Protein AF-U6DFK8-F1 (afdb_monomer_lite)

Foldseek 3Di:
DALVVLVVCCVPPDDHFPPDPDSVRVVVVVVVCFVVPVDDPCCVPPPPFQWDWDDDRQKIWIWGDDDVDIGTPDIDGNPDDPPPPPPVVPPDPPDD

pLDDT: mean 77.65, std 16.41, range [44.69, 95.31]

Sequence (96 aa):
PALSCILLIADGSQPSFKYFQSAEEARHAIEAVLSADPRSVYRRKLCQDRLFYFTVDIAHITCWFGDGFAEVLRIKPASESIQMTDPEESLVSLGS

Radius of gyration: 18.43 Å; chains: 1; bounding box: 42×50×36 Å

Organism: Neovison vison (NCBI:txid452646)

InterPro domains:
  IPR036413 YaeB-like superfamily [SSF118196] (15-73)
  IPR040372 YaeB-like [PTHR12818] (13-80)

Structure (mmCIF, N/CA/C/O backbone):
data_AF-U6DFK8-F1
#
_entry.id   AF-U6DFK8-F1
#
loop_
_atom_site.group_PDB
_atom_site.id
_atom_site.type_symbol
_atom_site.label_atom_id
_atom_site.label_alt_id
_atom_site.label_comp_id
_atom_site.label_asym_id
_atom_site.label_entity_id
_atom_site.label_seq_id
_atom_site.pdbx_PDB_ins_code
_atom_site.Cartn_x
_atom_site.Cartn_y
_atom_site.Cartn_z
_atom_site.occupancy
_atom_site.B_iso_or_equiv
_atom_site.auth_seq_id
_atom_site.auth_comp_id
_atom_site.auth_asym_id
_atom_site.auth_atom_id
_atom_site.pdbx_PDB_model_num
ATOM 1 N N . PRO A 1 1 ? 5.588 -6.044 14.204 1.00 57.78 1 PRO A N 1
ATOM 2 C CA . PRO A 1 1 ? 5.573 -6.250 12.729 1.00 57.78 1 PRO A CA 1
ATOM 3 C C . PRO A 1 1 ? 4.256 -5.701 12.152 1.00 57.78 1 PRO A C 1
ATOM 5 O O . PRO A 1 1 ? 3.305 -5.591 12.919 1.00 57.78 1 PRO A O 1
ATOM 8 N N . ALA A 1 2 ? 4.187 -5.337 10.865 1.00 65.81 2 ALA A N 1
ATOM 9 C CA . ALA A 1 2 ? 3.042 -4.631 10.259 1.00 65.81 2 ALA A CA 1
ATOM 10 C C . ALA A 1 2 ? 1.659 -5.249 10.571 1.00 65.81 2 ALA A C 1
ATOM 12 O O . ALA A 1 2 ? 0.716 -4.514 10.840 1.00 65.81 2 ALA A O 1
ATOM 13 N N . LEU A 1 3 ? 1.562 -6.582 10.663 1.00 67.12 3 LEU A N 1
ATOM 14 C CA . LEU A 1 3 ? 0.350 -7.311 11.079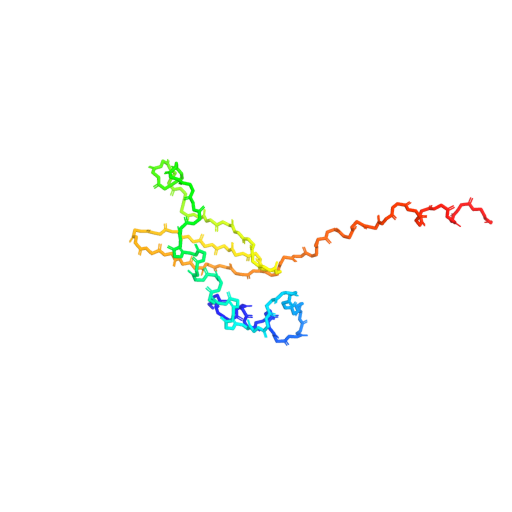 1.00 67.12 3 LEU A CA 1
ATOM 15 C C . LEU A 1 3 ? -0.184 -6.891 12.459 1.00 67.12 3 LEU A C 1
ATOM 17 O O . LEU A 1 3 ? -1.384 -6.719 12.634 1.00 67.12 3 LEU A O 1
ATOM 21 N N . SER A 1 4 ? 0.703 -6.661 13.431 1.00 68.81 4 SER A N 1
ATOM 22 C CA . SER A 1 4 ? 0.311 -6.175 14.760 1.00 68.81 4 SER A CA 1
ATOM 23 C C . SER A 1 4 ? -0.318 -4.781 14.686 1.00 68.81 4 SER A C 1
ATOM 25 O O . SER A 1 4 ? -1.223 -4.490 15.457 1.00 68.81 4 SER A O 1
ATOM 27 N N . CYS A 1 5 ? 0.094 -3.941 13.731 1.00 68.88 5 CYS A N 1
ATOM 28 C CA . CYS A 1 5 ? -0.524 -2.636 13.507 1.00 68.88 5 CYS A CA 1
ATOM 29 C C . CYS A 1 5 ? -1.895 -2.747 12.821 1.00 68.88 5 CYS A C 1
ATOM 31 O O . CYS A 1 5 ? -2.765 -1.941 13.123 1.00 68.88 5 CYS A O 1
ATOM 33 N N . ILE A 1 6 ? -2.108 -3.740 11.945 1.00 75.19 6 ILE A N 1
ATOM 34 C CA . ILE A 1 6 ? -3.433 -4.013 11.349 1.00 75.19 6 ILE A CA 1
ATOM 35 C C . ILE A 1 6 ? -4.430 -4.406 12.443 1.00 75.19 6 ILE A C 1
ATOM 37 O O . ILE A 1 6 ? -5.545 -3.896 12.463 1.00 75.19 6 ILE A O 1
ATOM 41 N N . LEU A 1 7 ? -4.015 -5.257 13.386 1.00 71.38 7 LEU A N 1
ATOM 42 C CA . LEU A 1 7 ? -4.863 -5.641 14.517 1.00 71.38 7 LEU A CA 1
ATOM 43 C C . LEU A 1 7 ? -5.205 -4.447 15.418 1.00 71.38 7 LEU A C 1
ATOM 45 O O . LEU A 1 7 ? -6.347 -4.328 15.839 1.00 71.38 7 LEU A O 1
ATOM 49 N N . LEU A 1 8 ? -4.270 -3.515 15.640 1.00 66.56 8 LEU A N 1
ATOM 50 C CA . LEU A 1 8 ? -4.553 -2.285 16.395 1.00 66.56 8 LEU A CA 1
ATOM 51 C C . LEU A 1 8 ? -5.599 -1.380 15.720 1.00 66.56 8 LEU A C 1
ATOM 53 O O . LEU A 1 8 ? -6.302 -0.661 16.421 1.00 66.56 8 LEU A O 1
ATOM 57 N N . ILE A 1 9 ? -5.708 -1.407 14.387 1.00 69.12 9 ILE A N 1
ATOM 58 C CA . ILE A 1 9 ? -6.758 -0.682 13.645 1.00 69.12 9 ILE A CA 1
ATOM 59 C C . ILE A 1 9 ? -8.114 -1.400 13.771 1.00 69.12 9 ILE A C 1
ATOM 61 O O . ILE A 1 9 ? -9.164 -0.769 13.720 1.00 69.12 9 ILE A O 1
ATOM 65 N N . ALA A 1 10 ? -8.109 -2.721 13.965 1.00 65.69 10 ALA A N 1
ATOM 66 C CA . ALA A 1 10 ? -9.327 -3.514 14.105 1.00 65.69 10 ALA A CA 1
ATOM 67 C C . ALA A 1 10 ? -9.896 -3.544 15.542 1.00 65.69 10 ALA A C 1
ATOM 69 O O . ALA A 1 10 ? -11.107 -3.661 15.700 1.00 65.69 10 ALA A O 1
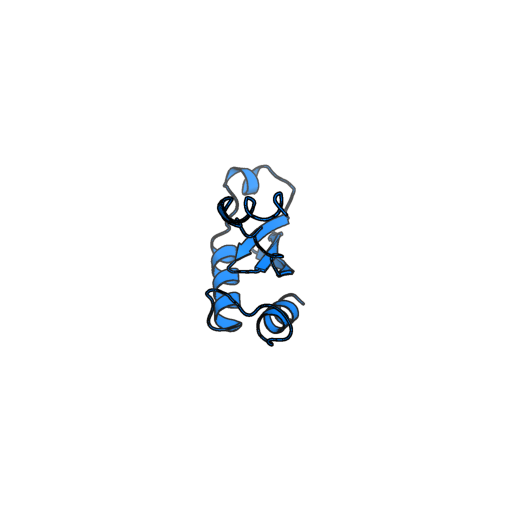ATOM 70 N N . ASP A 1 11 ? -9.059 -3.436 16.583 1.00 58.44 11 ASP A N 1
ATOM 71 C CA . ASP A 1 11 ? -9.416 -3.718 17.992 1.00 58.44 11 ASP A CA 1
ATOM 72 C C . ASP A 1 11 ? -10.134 -2.568 18.749 1.00 58.44 11 ASP A C 1
ATOM 74 O O . ASP A 1 11 ? -10.170 -2.531 19.973 1.00 58.44 11 ASP A O 1
ATOM 78 N N . GLY A 1 12 ? -10.735 -1.594 18.058 1.00 54.53 12 GLY A N 1
ATOM 79 C CA . GLY A 1 12 ? -11.709 -0.661 18.662 1.00 54.53 12 GLY A CA 1
ATOM 80 C C . GLY A 1 12 ? -11.189 0.363 19.692 1.00 54.53 12 GLY A C 1
ATOM 81 O O . GLY A 1 12 ? -11.972 1.172 20.181 1.00 54.53 12 GLY A O 1
ATOM 82 N N . SER A 1 13 ? -9.890 0.392 20.007 1.00 57.75 13 SER A N 1
ATOM 83 C CA . SER A 1 13 ? -9.267 1.425 20.863 1.00 57.75 13 SER A CA 1
ATOM 84 C C . SER A 1 13 ? -8.971 2.746 20.105 1.00 57.75 13 SER A C 1
ATOM 86 O O . SER A 1 13 ? -8.820 3.808 20.712 1.00 57.75 13 SER A O 1
ATOM 88 N N . GLN A 1 14 ? -8.938 2.696 18.764 1.00 55.59 14 GLN A N 1
ATOM 89 C CA . GLN A 1 14 ? -8.760 3.788 17.782 1.00 55.59 14 GLN A CA 1
ATOM 90 C C . GLN A 1 14 ? -9.378 3.346 16.423 1.00 55.59 14 GLN A C 1
ATOM 92 O O . GLN A 1 14 ? -9.779 2.184 16.344 1.00 55.59 14 GLN A O 1
ATOM 97 N N . PRO A 1 15 ? -9.572 4.228 15.407 1.00 58.38 15 PRO A N 1
ATOM 98 C CA . PRO A 1 15 ? -10.705 4.138 14.483 1.00 58.38 15 PRO A CA 1
ATOM 99 C C . PRO A 1 15 ? -10.771 2.790 13.772 1.00 58.38 15 PRO A C 1
ATOM 101 O O . PRO A 1 15 ? -9.802 2.350 13.158 1.00 58.38 15 PRO A O 1
ATOM 104 N N . SER A 1 16 ? -11.946 2.171 13.863 1.00 72.62 16 SER A N 1
ATOM 105 C CA . SER A 1 16 ? -12.315 1.009 13.071 1.00 72.62 16 SER A CA 1
ATOM 106 C C . SER A 1 16 ? -12.238 1.348 11.586 1.00 72.62 16 SER A C 1
ATOM 108 O O . SER A 1 16 ? -12.510 2.484 11.191 1.00 72.62 16 SER A O 1
ATOM 110 N N . PHE A 1 17 ? -11.917 0.350 10.766 1.00 82.94 17 PHE A N 1
ATOM 111 C CA . PHE A 1 17 ? -12.033 0.428 9.310 1.00 82.94 17 PHE A CA 1
ATOM 112 C C . PHE A 1 17 ? -13.334 1.127 8.879 1.00 82.94 17 PHE A C 1
ATOM 114 O O . PHE A 1 17 ? -14.396 0.879 9.456 1.00 82.94 17 PHE A O 1
ATOM 121 N N . LYS A 1 18 ? -13.257 2.026 7.887 1.00 86.50 18 LYS A N 1
ATOM 122 C CA . LYS A 1 18 ? -14.440 2.735 7.372 1.00 86.50 18 LYS A CA 1
ATOM 123 C C . LYS A 1 18 ? -15.166 1.889 6.332 1.00 86.50 18 LYS A C 1
ATOM 125 O O . LYS A 1 18 ? -16.390 1.961 6.246 1.00 86.50 18 LYS A O 1
ATOM 130 N N . TYR A 1 19 ? -14.424 1.107 5.551 1.00 88.62 19 TYR A N 1
ATOM 131 C CA . TYR A 1 19 ? -14.983 0.274 4.484 1.00 88.62 19 TYR A CA 1
ATOM 132 C C . TYR A 1 19 ? -14.716 -1.217 4.689 1.00 88.62 19 TYR A C 1
ATOM 134 O O . TYR A 1 19 ? -15.579 -2.030 4.351 1.00 88.62 19 TYR A O 1
ATOM 142 N N . PHE A 1 20 ? -13.562 -1.588 5.251 1.00 89.75 20 PHE A N 1
ATOM 143 C CA . PHE A 1 20 ? -13.269 -2.997 5.501 1.00 89.75 20 PHE A CA 1
ATOM 144 C C . PHE A 1 20 ? -14.070 -3.558 6.671 1.00 89.75 20 PHE A C 1
ATOM 146 O O . PHE A 1 20 ? -14.289 -2.905 7.686 1.00 89.75 20 PHE A O 1
ATOM 153 N N . GLN A 1 21 ? -14.467 -4.815 6.525 1.00 87.62 21 GLN A N 1
ATOM 154 C CA . GLN A 1 21 ? -15.241 -5.576 7.498 1.00 87.62 21 GLN A CA 1
ATOM 155 C C . GLN A 1 21 ? -14.342 -6.364 8.455 1.00 87.62 21 GLN A C 1
ATOM 157 O O . GLN A 1 21 ? -14.801 -6.844 9.489 1.00 87.62 21 GLN A O 1
ATOM 162 N N . SER A 1 22 ? -13.060 -6.547 8.116 1.00 86.56 22 SER A N 1
ATOM 163 C CA . SER A 1 22 ? -12.121 -7.302 8.947 1.00 86.56 22 SER A CA 1
ATOM 164 C C . SER A 1 22 ? -10.657 -6.944 8.688 1.00 86.56 22 SER A C 1
ATOM 166 O O . SER A 1 22 ? -10.284 -6.460 7.618 1.00 86.56 22 SER A O 1
ATOM 168 N N . ALA A 1 23 ? -9.800 -7.267 9.661 1.00 86.31 23 ALA A N 1
ATOM 169 C CA . ALA A 1 23 ? -8.346 -7.209 9.500 1.00 86.31 23 ALA A CA 1
ATOM 170 C C . ALA A 1 23 ? -7.846 -8.111 8.358 1.00 86.31 23 ALA A C 1
ATOM 172 O O . ALA A 1 23 ? -6.884 -7.763 7.674 1.00 86.31 23 ALA A O 1
ATOM 173 N N . GLU A 1 24 ? -8.511 -9.248 8.135 1.00 89.75 24 GLU A N 1
ATOM 174 C CA . GLU A 1 24 ? -8.162 -10.183 7.066 1.00 89.75 24 GLU A CA 1
ATOM 175 C C . GLU A 1 24 ? -8.452 -9.575 5.688 1.00 89.75 24 GLU A C 1
ATOM 177 O O . GLU A 1 24 ? -7.647 -9.694 4.769 1.00 89.75 24 GLU A O 1
ATOM 182 N N . GLU A 1 25 ? -9.566 -8.858 5.540 1.00 91.06 25 GLU A N 1
ATOM 183 C CA . GLU A 1 25 ? -9.883 -8.120 4.315 1.00 91.06 25 GLU A CA 1
ATOM 184 C C . GLU A 1 25 ? -8.863 -7.006 4.050 1.00 91.06 25 GLU A C 1
ATOM 186 O O . GLU A 1 25 ? -8.331 -6.901 2.944 1.00 91.06 25 GLU A O 1
ATOM 191 N N . ALA A 1 26 ? -8.514 -6.231 5.082 1.00 90.44 26 ALA A N 1
ATOM 192 C CA . ALA A 1 26 ? -7.494 -5.193 4.975 1.00 90.44 26 ALA A CA 1
ATOM 193 C C . ALA A 1 26 ? -6.135 -5.770 4.547 1.00 90.44 26 ALA A C 1
ATOM 195 O O . ALA A 1 26 ? -5.456 -5.211 3.682 1.00 90.44 26 ALA A O 1
ATOM 196 N N . ARG A 1 27 ? -5.751 -6.921 5.114 1.00 90.88 27 ARG A N 1
ATOM 197 C CA . ARG A 1 27 ? -4.536 -7.647 4.736 1.00 90.88 27 ARG A CA 1
ATOM 198 C C . ARG A 1 27 ? -4.568 -8.050 3.261 1.00 90.88 27 ARG A C 1
ATOM 200 O O . ARG A 1 27 ? -3.626 -7.723 2.541 1.00 90.88 27 ARG A O 1
ATOM 207 N N . HIS A 1 28 ? -5.637 -8.702 2.803 1.00 93.31 28 HIS A N 1
ATOM 208 C CA . HIS A 1 28 ? -5.766 -9.118 1.405 1.00 93.31 28 HIS A CA 1
ATOM 209 C C . HIS A 1 28 ? -5.729 -7.929 0.439 1.00 93.31 28 HIS A C 1
ATOM 211 O O . HIS A 1 28 ? -5.085 -8.006 -0.606 1.00 93.31 28 HIS A O 1
ATOM 217 N N . ALA A 1 29 ? -6.365 -6.808 0.789 1.00 94.50 29 ALA A N 1
ATOM 218 C CA . ALA A 1 29 ? -6.331 -5.600 -0.028 1.00 94.50 29 ALA A CA 1
ATOM 219 C C . ALA A 1 29 ? -4.905 -5.040 -0.160 1.00 94.50 29 ALA A C 1
ATOM 221 O O . ALA A 1 29 ? -4.467 -4.703 -1.260 1.00 94.50 29 ALA A O 1
ATOM 222 N N . ILE A 1 30 ? -4.150 -4.986 0.942 1.00 93.75 30 ILE A N 1
ATOM 223 C CA . ILE A 1 30 ? -2.743 -4.566 0.928 1.00 93.75 30 ILE A CA 1
ATOM 224 C C . ILE A 1 30 ? -1.908 -5.523 0.067 1.00 93.75 30 ILE A C 1
ATOM 226 O O . ILE A 1 30 ? -1.153 -5.068 -0.791 1.00 93.75 30 ILE A O 1
ATOM 230 N N . GLU A 1 31 ? -2.060 -6.836 0.249 1.00 94.12 31 GLU A N 1
ATOM 231 C CA . GLU A 1 31 ? -1.347 -7.853 -0.535 1.00 94.12 31 GLU A CA 1
ATOM 232 C C . GLU A 1 31 ? -1.648 -7.745 -2.034 1.00 94.12 31 GLU A C 1
ATOM 234 O O . GLU A 1 31 ? -0.729 -7.829 -2.851 1.00 94.12 31 GLU A O 1
ATOM 239 N N . ALA A 1 32 ? -2.904 -7.489 -2.406 1.00 95.31 32 ALA A N 1
ATOM 240 C CA . ALA A 1 32 ? -3.307 -7.285 -3.793 1.00 95.31 32 ALA A CA 1
ATOM 241 C C . ALA A 1 32 ? -2.640 -6.044 -4.407 1.00 95.31 32 ALA A C 1
ATOM 243 O O . ALA A 1 32 ? -2.098 -6.120 -5.512 1.00 95.31 32 ALA A O 1
ATOM 244 N N . VAL A 1 33 ? -2.613 -4.920 -3.678 1.00 94.50 33 VAL A N 1
ATOM 245 C CA . VAL A 1 33 ? -1.927 -3.696 -4.124 1.00 94.50 33 VAL A CA 1
ATOM 246 C C . VAL A 1 33 ? -0.441 -3.964 -4.338 1.00 94.50 33 VAL A C 1
ATOM 248 O O . VAL A 1 33 ? 0.094 -3.618 -5.389 1.00 94.50 33 VAL A O 1
ATOM 251 N N . LEU A 1 34 ? 0.228 -4.609 -3.379 1.00 93.00 34 LEU A N 1
ATOM 252 C CA . LEU A 1 34 ? 1.655 -4.916 -3.485 1.00 93.00 34 LEU A CA 1
ATOM 253 C C . LEU A 1 34 ? 1.959 -5.882 -4.635 1.00 93.00 34 LEU A C 1
ATOM 255 O O . LEU A 1 34 ? 2.926 -5.668 -5.365 1.00 93.00 34 LEU A O 1
ATOM 259 N N . SER A 1 35 ? 1.115 -6.896 -4.837 1.00 91.56 35 SER A N 1
ATOM 260 C CA . SER A 1 35 ? 1.267 -7.888 -5.911 1.00 91.56 35 SER A CA 1
ATOM 261 C C . SER A 1 35 ? 1.115 -7.276 -7.304 1.00 91.56 35 SER A C 1
ATOM 263 O O . SER A 1 35 ? 1.796 -7.690 -8.239 1.00 91.56 35 SER A O 1
ATOM 265 N N . ALA A 1 36 ? 0.256 -6.264 -7.452 1.00 92.25 36 ALA A N 1
ATOM 266 C CA . ALA A 1 36 ? 0.104 -5.529 -8.706 1.00 92.25 36 ALA A CA 1
ATOM 267 C C . ALA A 1 36 ? 1.301 -4.606 -9.021 1.00 92.25 36 ALA A C 1
ATOM 269 O O . ALA A 1 36 ? 1.453 -4.162 -10.161 1.00 92.25 36 ALA A O 1
ATOM 270 N N . ASP A 1 37 ? 2.148 -4.327 -8.023 1.00 90.56 37 ASP A N 1
ATOM 271 C CA . ASP A 1 37 ? 3.180 -3.290 -8.028 1.00 90.56 37 ASP A CA 1
ATOM 272 C C . ASP A 1 37 ? 2.595 -1.927 -8.474 1.00 90.56 37 ASP A C 1
ATOM 274 O O . ASP A 1 37 ? 2.585 -1.581 -9.655 1.00 90.56 37 ASP A O 1
ATOM 278 N N . PRO A 1 38 ? 2.121 -1.080 -7.550 1.00 90.06 38 PRO A N 1
ATOM 279 C CA . PRO A 1 38 ? 1.457 0.176 -7.892 1.00 90.06 38 PRO A CA 1
ATOM 280 C C . PRO A 1 38 ? 2.430 1.231 -8.453 1.00 90.06 38 PRO A C 1
ATOM 282 O O . PRO A 1 38 ? 2.015 2.329 -8.829 1.00 90.06 38 PRO A O 1
ATOM 285 N N . ARG A 1 39 ? 3.741 0.948 -8.505 1.00 89.06 39 ARG A N 1
ATOM 286 C CA . ARG A 1 39 ? 4.740 1.889 -9.017 1.00 89.06 39 ARG A CA 1
ATOM 287 C C . ARG A 1 39 ? 4.660 1.967 -10.536 1.00 89.06 39 AR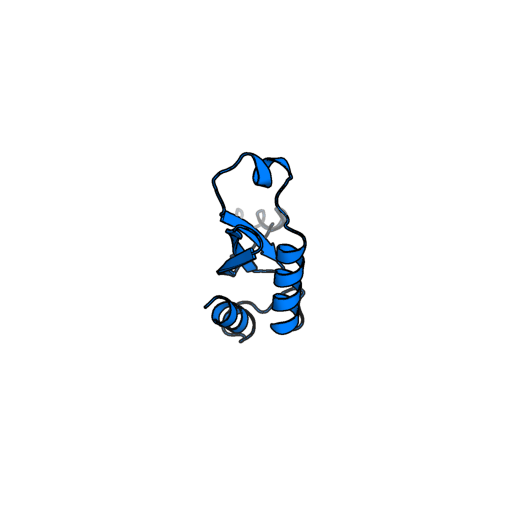G A C 1
ATOM 289 O O . ARG A 1 39 ? 4.592 0.949 -11.226 1.00 89.06 39 ARG A O 1
ATOM 296 N N . SER A 1 40 ? 4.790 3.181 -11.068 1.00 88.12 40 SER A N 1
ATOM 297 C CA . SER A 1 40 ? 4.906 3.398 -12.511 1.00 88.12 40 SER A CA 1
ATOM 298 C C . SER A 1 40 ? 6.149 2.714 -13.088 1.00 88.12 40 SER A C 1
ATOM 300 O O . SER A 1 40 ? 7.174 2.573 -12.416 1.00 88.12 40 SER A O 1
ATOM 302 N N . VAL A 1 41 ? 6.093 2.355 -14.375 1.00 85.69 41 VAL A N 1
ATOM 303 C CA . VAL A 1 41 ? 7.235 1.773 -15.107 1.00 85.69 41 VAL A CA 1
ATOM 304 C C . VAL A 1 41 ? 8.493 2.637 -14.967 1.00 85.69 41 VAL A C 1
ATOM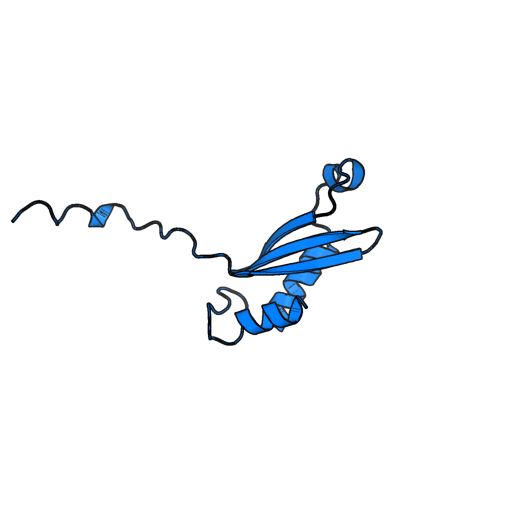 306 O O . VAL A 1 41 ? 9.590 2.102 -14.818 1.00 85.69 41 VAL A O 1
ATOM 309 N N . TYR A 1 42 ? 8.329 3.965 -14.955 1.00 87.69 42 TYR A N 1
ATOM 310 C CA . TYR A 1 42 ? 9.415 4.914 -14.715 1.00 87.69 42 TYR A CA 1
ATOM 311 C C . TYR A 1 42 ? 10.081 4.676 -13.354 1.00 87.69 42 TYR A C 1
ATOM 313 O O . TYR A 1 42 ? 11.287 4.443 -13.294 1.00 87.69 42 TYR A O 1
ATOM 321 N N . ARG A 1 43 ? 9.297 4.648 -12.265 1.00 83.06 43 ARG A N 1
ATOM 322 C CA . ARG A 1 43 ? 9.830 4.426 -10.912 1.00 83.06 43 ARG A CA 1
ATOM 323 C C . ARG A 1 43 ? 10.531 3.082 -10.772 1.00 83.06 43 ARG A C 1
ATOM 325 O O . ARG A 1 43 ? 11.555 3.020 -10.105 1.00 83.06 43 ARG A O 1
ATOM 332 N N . ARG A 1 44 ? 10.005 2.029 -11.402 1.00 82.38 44 ARG A N 1
ATOM 333 C CA . ARG A 1 44 ? 10.610 0.689 -11.343 1.00 82.38 44 ARG A CA 1
ATOM 334 C C . ARG A 1 44 ? 11.986 0.629 -12.012 1.00 82.38 44 ARG A C 1
ATOM 336 O O . ARG A 1 44 ? 12.811 -0.173 -11.599 1.00 82.38 44 ARG A O 1
ATOM 343 N N . LYS A 1 45 ? 12.223 1.443 -13.048 1.00 81.25 45 LYS A N 1
ATOM 344 C CA . LYS A 1 45 ? 13.449 1.390 -13.862 1.00 81.25 45 LYS A CA 1
ATOM 345 C C . LYS A 1 45 ? 14.499 2.434 -13.486 1.00 81.25 45 LYS A C 1
ATOM 347 O O . LYS A 1 45 ? 15.681 2.179 -13.673 1.00 81.25 45 LYS A O 1
ATOM 352 N N . LEU A 1 46 ? 14.075 3.614 -13.033 1.00 80.88 46 LEU A N 1
ATOM 353 C CA . LEU A 1 46 ? 14.940 4.801 -12.980 1.00 80.88 46 LEU A CA 1
ATOM 354 C C . LEU A 1 46 ? 15.133 5.367 -11.572 1.00 80.88 46 LEU A C 1
ATOM 356 O O . LEU A 1 46 ? 16.035 6.174 -11.363 1.00 80.88 46 LEU A O 1
ATOM 360 N N . CYS A 1 47 ? 14.323 4.954 -10.597 1.00 75.94 47 CYS A N 1
ATOM 361 C CA . CYS A 1 47 ? 14.455 5.423 -9.223 1.00 75.94 47 CYS A CA 1
ATOM 362 C C . CYS A 1 47 ? 15.168 4.373 -8.365 1.00 75.94 47 CYS A C 1
ATOM 364 O O . CYS A 1 47 ? 14.757 3.217 -8.319 1.00 75.94 47 CYS A O 1
ATOM 366 N N . GLN A 1 48 ? 16.208 4.800 -7.644 1.00 70.62 48 GLN A N 1
ATOM 367 C CA . GLN A 1 48 ? 16.866 3.981 -6.617 1.00 70.62 48 GLN A CA 1
ATOM 368 C C . GLN A 1 48 ? 16.032 3.886 -5.334 1.00 70.62 48 GLN A C 1
ATOM 370 O O . GLN A 1 48 ? 16.202 2.946 -4.561 1.00 70.62 48 GLN A O 1
ATOM 375 N N . ASP A 1 49 ? 15.130 4.850 -5.113 1.00 77.56 49 ASP A N 1
ATOM 376 C CA . ASP A 1 49 ? 14.246 4.846 -3.956 1.00 77.56 49 ASP A CA 1
ATOM 377 C C . ASP A 1 49 ? 13.220 3.712 -4.061 1.00 77.56 49 ASP A C 1
ATOM 379 O O . ASP A 1 49 ? 12.362 3.676 -4.958 1.00 77.56 49 ASP A O 1
ATOM 383 N N . ARG A 1 50 ? 13.328 2.784 -3.109 1.00 80.38 50 ARG A N 1
ATOM 384 C CA . ARG A 1 50 ? 12.498 1.589 -3.014 1.00 80.38 50 ARG A CA 1
ATOM 385 C C . ARG A 1 50 ? 11.237 1.821 -2.187 1.00 80.38 50 ARG A C 1
ATOM 387 O O . ARG A 1 50 ? 10.353 0.973 -2.260 1.00 80.38 50 ARG A O 1
ATOM 394 N N . LEU A 1 51 ? 11.119 2.941 -1.461 1.00 90.94 51 LEU A N 1
ATOM 395 C CA . LEU A 1 51 ? 9.962 3.232 -0.615 1.00 90.94 51 LEU A CA 1
ATOM 396 C C . LEU A 1 51 ? 8.750 3.682 -1.431 1.00 90.94 51 LEU A C 1
ATOM 398 O O . LEU A 1 51 ? 8.833 4.498 -2.353 1.00 90.94 51 LEU A O 1
ATOM 402 N N . PHE A 1 52 ? 7.586 3.169 -1.068 1.00 91.94 52 PHE A N 1
ATOM 403 C CA . PHE A 1 52 ? 6.315 3.528 -1.663 1.00 91.94 52 PHE A CA 1
ATOM 404 C C . PHE A 1 52 ? 5.262 3.714 -0.576 1.00 91.94 52 PHE A C 1
ATOM 406 O O . PHE A 1 52 ? 5.180 2.949 0.390 1.00 91.94 52 PHE A O 1
ATOM 413 N N . TYR A 1 53 ? 4.461 4.758 -0.755 1.00 92.88 53 TYR A N 1
ATOM 414 C CA . TYR A 1 53 ? 3.453 5.189 0.196 1.00 92.88 53 TYR A CA 1
ATOM 415 C C . TYR A 1 53 ? 2.100 5.152 -0.486 1.00 92.88 53 TYR A C 1
ATOM 417 O O . TYR A 1 53 ? 1.946 5.676 -1.588 1.00 92.88 53 TYR A O 1
ATOM 425 N N . PHE A 1 54 ? 1.127 4.548 0.179 1.00 93.50 54 PHE A N 1
ATOM 426 C CA . PHE A 1 54 ? -0.253 4.551 -0.278 1.00 93.50 54 PHE A CA 1
ATOM 427 C C . PHE A 1 54 ? -1.205 4.483 0.903 1.00 93.50 54 PHE A C 1
ATOM 429 O O . PHE A 1 54 ? -0.808 4.199 2.033 1.00 93.50 54 PHE A O 1
ATOM 436 N N . THR A 1 55 ? -2.466 4.777 0.633 1.00 92.44 55 THR A N 1
ATOM 437 C CA . THR A 1 55 ? -3.550 4.673 1.600 1.00 92.44 55 THR A CA 1
ATOM 438 C C . THR A 1 55 ? -4.505 3.583 1.181 1.00 92.44 55 THR A C 1
ATOM 440 O O . THR A 1 55 ? -4.861 3.495 0.006 1.00 92.44 55 THR A O 1
ATOM 443 N N . VAL A 1 56 ? -4.952 2.794 2.148 1.00 90.88 56 VAL A N 1
ATOM 444 C CA . VAL A 1 56 ? -6.062 1.865 1.970 1.00 90.88 56 VAL A CA 1
ATOM 445 C C . VAL A 1 56 ? -7.017 2.076 3.128 1.00 90.88 56 VAL A C 1
ATOM 447 O O . VAL A 1 56 ? -6.594 2.036 4.282 1.00 90.88 56 VAL A O 1
ATOM 450 N N . ASP A 1 57 ? -8.286 2.314 2.810 1.00 91.56 57 ASP A N 1
ATOM 451 C CA . ASP A 1 57 ? -9.309 2.662 3.791 1.00 91.56 57 ASP A CA 1
ATOM 452 C C . ASP A 1 57 ? -8.866 3.863 4.654 1.00 91.56 57 ASP A C 1
ATOM 454 O O . ASP A 1 57 ? -8.647 4.956 4.127 1.00 91.56 57 ASP A O 1
ATOM 458 N N . ILE A 1 58 ? -8.650 3.649 5.950 1.00 88.06 58 ILE A N 1
ATOM 459 C CA . ILE A 1 58 ? -8.177 4.648 6.914 1.00 88.06 58 ILE A CA 1
ATOM 460 C C . ILE A 1 58 ? -6.711 4.434 7.318 1.00 88.06 58 ILE A C 1
ATOM 462 O O . ILE A 1 58 ? -6.290 4.906 8.369 1.00 88.06 58 ILE A O 1
ATOM 466 N N . ALA A 1 59 ? -5.923 3.685 6.544 1.00 89.25 59 ALA A N 1
ATOM 467 C CA . ALA A 1 59 ? -4.550 3.329 6.892 1.00 89.25 59 ALA A CA 1
ATOM 468 C C . ALA A 1 59 ? -3.535 3.875 5.877 1.00 89.25 59 ALA A C 1
ATOM 470 O O . ALA A 1 59 ? -3.587 3.562 4.688 1.00 89.25 59 ALA A O 1
ATOM 471 N N . HIS A 1 60 ? -2.553 4.639 6.357 1.00 91.56 60 HIS A N 1
ATOM 472 C CA . HIS A 1 60 ? -1.324 4.934 5.628 1.00 91.56 60 HIS A CA 1
ATOM 473 C C . HIS A 1 60 ? -0.375 3.740 5.690 1.00 91.56 60 HIS A C 1
ATOM 475 O O . HIS A 1 60 ? 0.062 3.328 6.769 1.00 91.56 60 HIS A O 1
ATOM 481 N N . ILE A 1 61 ? 0.007 3.247 4.520 1.00 93.12 61 ILE A N 1
ATOM 482 C CA . ILE A 1 61 ? 0.933 2.139 4.340 1.00 93.12 61 ILE A CA 1
ATOM 483 C C . ILE A 1 61 ? 2.256 2.687 3.816 1.00 93.12 61 ILE A C 1
ATOM 485 O O . ILE A 1 61 ? 2.312 3.396 2.812 1.00 93.12 61 ILE A O 1
ATOM 489 N N . THR A 1 62 ? 3.339 2.348 4.505 1.00 93.88 62 THR A N 1
ATOM 490 C CA . THR A 1 62 ? 4.706 2.509 4.012 1.00 93.88 62 THR A CA 1
ATOM 491 C C . THR A 1 62 ? 5.251 1.133 3.696 1.00 93.88 62 THR A C 1
ATOM 493 O O . THR A 1 62 ? 5.331 0.274 4.576 1.00 93.88 62 THR A O 1
ATOM 496 N N . CYS A 1 63 ? 5.646 0.933 2.451 1.00 94.19 63 CYS A N 1
ATOM 497 C CA . CYS A 1 63 ? 6.232 -0.308 1.981 1.00 94.19 63 CYS A CA 1
ATOM 498 C C . CYS A 1 63 ? 7.491 -0.025 1.177 1.00 94.19 63 CYS A C 1
ATOM 500 O O . CYS A 1 63 ? 7.752 1.116 0.795 1.00 94.19 63 CYS A O 1
ATOM 502 N N . TRP A 1 64 ? 8.269 -1.063 0.916 1.00 92.44 64 TRP A N 1
ATOM 503 C CA . TRP A 1 64 ? 9.357 -0.987 -0.037 1.00 92.44 64 TRP A CA 1
ATOM 504 C C . TRP A 1 64 ? 9.344 -2.180 -0.978 1.00 92.44 64 TRP A C 1
ATOM 506 O O . TRP A 1 64 ? 8.834 -3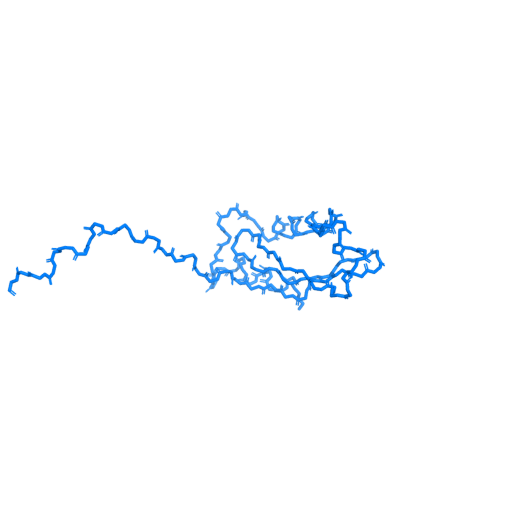.247 -0.642 1.00 92.44 64 TRP A O 1
ATOM 516 N N . PHE A 1 65 ? 9.896 -1.973 -2.167 1.00 90.25 65 PHE A N 1
ATOM 517 C CA . PHE A 1 65 ? 9.961 -2.979 -3.218 1.00 90.25 65 PHE A CA 1
ATOM 518 C C . PHE A 1 65 ? 11.409 -3.365 -3.487 1.00 90.25 65 PHE A C 1
ATOM 520 O O . PHE A 1 65 ? 12.236 -2.513 -3.824 1.00 90.25 65 PHE A O 1
ATOM 527 N N . GLY A 1 66 ? 11.697 -4.654 -3.361 1.00 86.38 66 GLY A N 1
ATOM 528 C CA . GLY A 1 66 ? 12.966 -5.253 -3.737 1.00 86.38 66 GLY A CA 1
ATOM 529 C C . GLY A 1 66 ? 12.882 -6.029 -5.046 1.00 86.38 66 GLY A C 1
ATOM 530 O O . GLY A 1 66 ? 11.913 -5.933 -5.802 1.00 86.38 66 GLY A O 1
ATOM 531 N N . ASP A 1 67 ? 13.924 -6.809 -5.314 1.00 85.81 67 ASP A N 1
ATOM 532 C CA . ASP A 1 67 ? 14.015 -7.635 -6.513 1.00 85.81 67 ASP A CA 1
ATOM 533 C C . ASP A 1 67 ? 13.126 -8.875 -6.346 1.00 85.81 67 ASP A C 1
ATOM 535 O O . ASP A 1 67 ? 13.522 -9.874 -5.752 1.00 85.81 67 ASP A O 1
ATOM 539 N N . GLY A 1 68 ? 11.884 -8.775 -6.829 1.00 84.38 68 GLY A N 1
ATOM 540 C CA . GLY A 1 68 ? 10.896 -9.857 -6.768 1.00 84.38 68 GLY A CA 1
ATOM 541 C C . GLY A 1 68 ? 10.081 -9.925 -5.473 1.00 84.38 68 GLY A C 1
ATOM 542 O O . GLY A 1 68 ? 9.372 -10.906 -5.269 1.00 84.38 68 GLY A O 1
ATOM 543 N N . PHE A 1 69 ? 10.144 -8.906 -4.611 1.00 88.31 69 PHE A N 1
ATOM 544 C CA . PHE A 1 69 ? 9.331 -8.849 -3.394 1.00 88.31 69 PHE A CA 1
ATOM 545 C C . PHE A 1 69 ? 8.880 -7.429 -3.044 1.00 88.31 69 PHE A C 1
ATOM 547 O O . PHE A 1 69 ? 9.455 -6.436 -3.497 1.00 88.31 69 PHE A O 1
ATOM 554 N N . ALA A 1 70 ? 7.870 -7.349 -2.182 1.00 91.88 70 ALA A N 1
ATOM 555 C CA . ALA A 1 70 ? 7.412 -6.122 -1.554 1.00 91.88 70 ALA A CA 1
ATOM 556 C C . ALA A 1 70 ? 7.166 -6.378 -0.065 1.00 91.88 70 ALA A C 1
ATOM 558 O O . ALA A 1 70 ? 6.631 -7.421 0.304 1.00 91.88 70 ALA A O 1
ATOM 559 N N . GLU A 1 71 ? 7.542 -5.433 0.788 1.00 91.75 71 GLU A N 1
ATOM 560 C CA . GLU A 1 71 ? 7.403 -5.574 2.235 1.00 91.75 71 GLU A CA 1
ATOM 561 C C . GLU A 1 71 ? 6.806 -4.309 2.845 1.00 91.75 71 GLU A C 1
ATOM 563 O O . GLU A 1 71 ? 7.221 -3.186 2.548 1.00 91.75 71 GLU A O 1
ATOM 568 N N . VAL A 1 72 ? 5.831 -4.497 3.734 1.00 93.50 72 VAL A N 1
ATOM 569 C CA . VAL A 1 72 ? 5.246 -3.412 4.520 1.00 93.50 72 VAL A CA 1
ATOM 570 C C . VAL A 1 72 ? 6.130 -3.122 5.725 1.00 93.50 72 VAL A C 1
ATOM 572 O O . VAL A 1 72 ? 6.281 -3.952 6.618 1.00 93.50 72 VAL A O 1
ATOM 575 N N . LEU A 1 73 ? 6.652 -1.902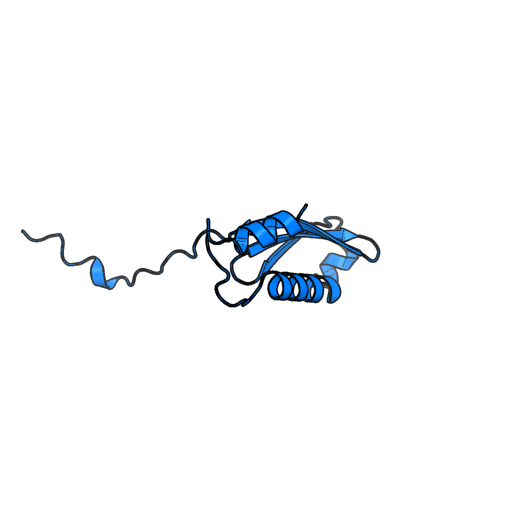 5.786 1.00 92.06 73 LEU A N 1
ATOM 576 C CA . LEU A 1 73 ? 7.503 -1.432 6.875 1.00 92.06 73 LEU A CA 1
ATOM 577 C C . LEU A 1 73 ? 6.686 -0.812 8.006 1.00 92.06 73 LEU A C 1
ATOM 579 O O . LEU A 1 73 ? 7.029 -0.941 9.181 1.00 92.06 73 LEU A O 1
ATOM 583 N N . ARG A 1 74 ? 5.613 -0.094 7.658 1.00 90.06 74 ARG A N 1
ATOM 584 C CA . ARG A 1 74 ? 4.814 0.650 8.631 1.00 90.06 74 ARG A CA 1
ATOM 585 C C . ARG A 1 74 ? 3.373 0.794 8.186 1.00 90.06 74 ARG A C 1
ATOM 587 O O . ARG A 1 74 ? 3.099 1.048 7.018 1.00 90.06 74 ARG A O 1
ATOM 594 N N . ILE A 1 75 ? 2.482 0.717 9.165 1.00 90.38 75 ILE A N 1
ATOM 595 C CA . ILE A 1 75 ? 1.068 1.035 9.018 1.00 90.38 75 ILE A CA 1
ATOM 596 C C . ILE A 1 75 ? 0.726 2.065 10.090 1.00 90.38 75 ILE A C 1
ATOM 598 O O . ILE A 1 75 ? 1.111 1.905 11.251 1.00 90.38 75 ILE A O 1
ATOM 602 N N . LYS A 1 76 ? 0.060 3.146 9.693 1.00 88.12 76 LYS A N 1
ATOM 603 C CA . LYS A 1 76 ? -0.470 4.166 10.600 1.00 88.12 76 LYS A CA 1
ATOM 604 C C . LYS A 1 76 ? -1.929 4.441 10.259 1.00 88.12 76 LYS A C 1
ATOM 606 O O . LYS A 1 76 ? -2.248 4.423 9.074 1.00 88.12 76 LYS A O 1
ATOM 611 N N . PRO A 1 77 ? -2.769 4.803 11.234 1.00 85.75 77 PRO A N 1
ATOM 612 C CA . PRO A 1 77 ? -4.028 5.465 10.932 1.00 85.75 77 PRO A CA 1
ATOM 613 C C . PRO A 1 77 ? -3.766 6.716 10.084 1.00 85.75 77 PRO A C 1
ATOM 615 O O . PRO A 1 77 ? -2.833 7.479 10.356 1.00 85.75 77 PRO A O 1
ATOM 618 N N . ALA A 1 78 ? -4.568 6.906 9.047 1.00 81.81 78 ALA A N 1
ATOM 619 C CA . ALA A 1 78 ? -4.705 8.172 8.361 1.00 81.81 78 ALA A CA 1
ATOM 620 C C . ALA A 1 78 ? -5.476 9.100 9.294 1.00 81.81 78 ALA A C 1
ATOM 622 O O . ALA A 1 78 ? -6.688 8.973 9.438 1.00 81.81 78 ALA A O 1
ATOM 623 N N . SER A 1 79 ? -4.745 9.952 10.019 1.00 68.06 79 SER A N 1
ATOM 624 C CA . SER A 1 79 ? -5.336 10.986 10.871 1.00 68.06 79 SER A CA 1
ATOM 625 C C . SER A 1 79 ? -6.365 11.774 10.062 1.00 68.06 79 SER A C 1
ATOM 627 O O . SER A 1 79 ? -6.122 12.051 8.888 1.00 68.06 79 SER A O 1
ATOM 629 N N . GLU A 1 80 ? -7.509 12.050 10.692 1.00 56.38 80 GLU A N 1
ATOM 630 C CA . GLU A 1 80 ? -8.760 12.475 10.064 1.00 56.38 80 GLU A CA 1
ATOM 631 C C . GLU A 1 80 ? -8.567 13.397 8.857 1.00 56.38 80 GLU A C 1
ATOM 633 O O . GLU A 1 80 ? -7.887 14.424 8.918 1.00 56.38 80 GLU A O 1
ATOM 638 N N . SER A 1 81 ? -9.230 13.031 7.756 1.00 49.69 81 SER A N 1
ATOM 639 C CA . SER A 1 81 ? -9.597 13.986 6.719 1.00 49.69 81 SER A CA 1
ATOM 640 C C . SER A 1 81 ? -10.156 15.220 7.412 1.00 49.69 81 SER A C 1
ATOM 642 O O . SER A 1 81 ? -11.129 15.087 8.155 1.00 49.69 81 SER A O 1
ATOM 644 N N . ILE A 1 82 ? -9.540 16.379 7.170 1.00 48.78 82 ILE A N 1
ATOM 645 C CA . ILE A 1 82 ? -10.087 17.692 7.515 1.00 48.78 82 ILE A CA 1
ATOM 646 C C . ILE A 1 82 ? -11.581 17.615 7.222 1.00 48.78 82 ILE A C 1
ATOM 648 O O . ILE A 1 82 ? -11.965 17.425 6.064 1.00 48.78 82 ILE A O 1
ATOM 652 N N . GLN A 1 83 ? -12.410 17.656 8.266 1.00 44.88 83 GLN A N 1
ATOM 653 C CA . GLN A 1 83 ? -13.833 17.817 8.058 1.00 44.88 83 GLN A CA 1
ATOM 654 C C . GLN A 1 83 ? -13.960 19.113 7.267 1.00 44.88 83 GLN A C 1
ATOM 656 O O . GLN A 1 83 ? -13.556 20.174 7.737 1.00 44.88 83 GLN A O 1
ATOM 661 N N . MET A 1 84 ? -14.430 19.019 6.024 1.00 44.69 84 MET A N 1
ATOM 662 C CA . MET A 1 84 ? -15.012 20.178 5.372 1.00 44.69 84 MET A CA 1
ATOM 663 C C . MET A 1 84 ? -16.269 20.474 6.178 1.00 44.69 84 MET A C 1
ATOM 665 O O . MET A 1 84 ? -17.342 19.961 5.875 1.00 44.69 84 MET A O 1
ATOM 669 N N . THR A 1 85 ? -16.106 21.205 7.277 1.00 44.72 85 THR A N 1
ATOM 670 C CA . THR A 1 85 ? -17.218 21.884 7.910 1.00 44.72 85 THR A CA 1
ATOM 671 C C . THR A 1 85 ? -17.741 22.832 6.847 1.00 44.72 85 THR A C 1
ATOM 673 O O . THR A 1 85 ? -17.002 23.668 6.320 1.00 44.72 85 THR A O 1
ATOM 676 N N . ASP A 1 86 ? -18.986 22.604 6.463 1.00 48.66 86 ASP A N 1
ATOM 677 C CA . ASP A 1 86 ? -19.737 23.475 5.580 1.00 48.66 86 ASP A CA 1
ATOM 678 C C . ASP A 1 86 ? -19.616 24.931 6.095 1.00 48.66 86 ASP A C 1
ATOM 680 O O . ASP A 1 86 ? -19.778 25.156 7.299 1.00 48.66 86 ASP A O 1
ATOM 684 N N . PRO A 1 87 ? -19.254 25.922 5.258 1.00 54.41 87 PRO A N 1
ATOM 685 C CA . PRO A 1 87 ? -19.017 27.296 5.710 1.00 54.41 87 PRO A CA 1
ATOM 686 C C . PRO A 1 87 ? -20.266 28.030 6.241 1.00 54.41 87 PRO A C 1
ATOM 688 O O . PRO A 1 87 ? -20.146 29.176 6.676 1.00 54.41 87 PRO A O 1
ATOM 691 N N . GLU A 1 88 ? -21.446 27.408 6.254 1.00 52.69 88 GLU A N 1
ATOM 692 C CA . GLU A 1 88 ? -22.706 28.048 6.661 1.00 52.69 88 GLU A CA 1
ATOM 693 C C . GLU A 1 88 ? -22.938 28.174 8.185 1.00 52.69 88 GLU A C 1
ATOM 695 O O . GLU A 1 88 ? -23.812 28.936 8.590 1.00 52.69 88 GLU A O 1
ATOM 700 N N . GLU A 1 89 ? -22.151 27.543 9.070 1.00 49.06 89 GLU A N 1
ATOM 701 C CA . GLU A 1 89 ? -22.315 27.726 10.536 1.00 49.06 89 GLU A CA 1
ATOM 702 C C . GLU A 1 89 ? -21.465 28.862 11.149 1.00 49.06 89 GLU A C 1
ATOM 704 O O . GLU A 1 89 ? -21.508 29.106 12.355 1.00 49.06 89 GLU A O 1
ATOM 709 N N . SER A 1 90 ? -20.713 29.624 10.344 1.00 50.47 90 SER A N 1
ATOM 710 C CA . SER A 1 90 ? -19.845 30.702 10.854 1.00 50.47 90 SER A CA 1
ATOM 711 C C . SER A 1 90 ? -20.558 32.043 11.135 1.00 50.47 90 SER A C 1
ATOM 713 O O . SER A 1 90 ? -19.912 32.963 11.642 1.00 50.47 90 SER A O 1
ATOM 715 N N . LEU A 1 91 ? -21.850 32.211 10.821 1.00 53.09 91 LEU A N 1
ATOM 716 C CA . LEU A 1 91 ? -22.496 33.540 10.818 1.00 53.09 91 LEU A CA 1
ATOM 717 C C . LEU A 1 91 ? -23.374 33.897 12.031 1.00 53.09 91 LEU A C 1
ATOM 719 O O . LEU A 1 91 ? -23.895 35.008 12.072 1.00 53.09 91 LEU A O 1
ATOM 723 N N . VAL A 1 92 ? -23.512 33.047 13.052 1.00 52.22 92 VAL A N 1
ATOM 724 C CA . VAL A 1 92 ? -24.445 33.332 14.170 1.00 52.22 92 VAL A CA 1
ATOM 725 C C . VAL A 1 92 ? -23.811 33.848 15.466 1.00 52.22 92 VAL A C 1
ATOM 727 O O . VAL A 1 92 ? -24.538 34.122 16.415 1.00 52.22 92 VAL A O 1
ATOM 730 N N . SER A 1 93 ? -22.491 34.059 15.535 1.00 50.25 93 SER A N 1
ATOM 731 C CA . SER A 1 93 ? -21.832 34.479 16.789 1.00 50.25 93 SER A CA 1
ATOM 732 C C . SER A 1 93 ? -21.139 35.847 16.735 1.00 50.25 93 SER A C 1
ATOM 734 O O . SER A 1 93 ? -20.103 36.043 17.371 1.00 50.25 93 SER A O 1
ATOM 736 N N . LEU A 1 94 ? -21.709 36.815 16.011 1.00 53.59 94 LEU A N 1
ATOM 737 C CA . LEU A 1 94 ? -21.305 38.225 16.105 1.00 53.59 94 LEU A CA 1
ATOM 738 C C . LEU A 1 94 ? -22.533 39.144 16.174 1.00 53.59 94 LEU A C 1
ATOM 740 O O . LEU A 1 94 ? -22.757 39.991 15.314 1.00 53.59 94 LEU A O 1
ATOM 744 N N . GLY A 1 95 ? -23.373 38.940 17.185 1.00 51.03 95 GLY A N 1
ATOM 745 C CA . GLY A 1 95 ? -24.558 39.768 17.373 1.00 51.03 95 GLY A CA 1
ATOM 746 C C . GLY A 1 95 ? -25.341 39.425 18.628 1.00 51.03 95 GLY A C 1
ATOM 747 O O . GLY A 1 95 ? -26.456 38.925 18.522 1.00 51.03 95 GLY A O 1
ATOM 748 N N . SER A 1 96 ? -24.769 39.681 19.804 1.00 44.81 96 SER A N 1
ATOM 749 C CA . SER A 1 96 ? -25.496 39.972 21.052 1.00 44.81 96 SER A CA 1
ATOM 750 C C . SER A 1 96 ? -24.571 40.686 22.027 1.00 44.81 96 SER A C 1
ATOM 752 O O . SER A 1 96 ? -23.429 40.203 22.193 1.00 44.81 96 SER A O 1
#

Secondary structure (DSSP, 8-state):
-HHHHHHHHHSSSS---SS-S-HHHHHHHHHHHHHH--S-HHHHHH----EEEEEETTEEEEEEE-SS-EEEEEEEE---------GGGGGSSS--